Protein AF-A0A8S1QTD0-F1 (afdb_monomer_lite)

Sequence (166 aa):
MFLINQEKQFVWEEGTQMLRAIYWDISVKPSEQKTTTLQITFTNNQEIQYSRDGSILRVDLIEDISRKPEILTNLDQIQNLKWWGQYGKLNQKVGKWTATWNGATMKNVGGYYSNTGNKQGQWITLIENYWSQALRKEKQIYESNQPQSIITILFPDQFVVQIEMQ

Structure (mmCIF, N/CA/C/O backbone):
data_AF-A0A8S1QTD0-F1
#
_entry.id   AF-A0A8S1QTD0-F1
#
loop_
_atom_site.group_PDB
_atom_site.id
_atom_site.type_symbol
_atom_site.label_atom_id
_atom_site.label_alt_id
_atom_site.label_comp_id
_atom_site.label_asym_id
_atom_site.label_entity_id
_atom_site.label_seq_id
_atom_site.pdbx_PDB_ins_code
_atom_site.Cartn_x
_atom_site.Cartn_y
_atom_site.Cartn_z
_atom_site.occupancy
_atom_site.B_iso_or_equiv
_atom_site.auth_seq_id
_atom_site.auth_comp_id
_atom_site.auth_asym_id
_atom_site.auth_atom_id
_atom_site.pdbx_PDB_model_num
ATOM 1 N N . MET A 1 1 ? 9.501 9.536 40.632 1.00 42.47 1 MET A N 1
ATOM 2 C CA . MET A 1 1 ? 8.558 10.244 39.742 1.00 42.47 1 MET A CA 1
ATOM 3 C C . MET A 1 1 ? 8.936 9.855 38.323 1.00 42.47 1 MET A C 1
ATOM 5 O O . MET A 1 1 ? 9.969 10.302 37.848 1.00 42.47 1 MET A O 1
ATOM 9 N N . PHE A 1 2 ? 8.225 8.901 37.719 1.00 42.41 2 PHE A N 1
ATOM 10 C CA . PHE A 1 2 ? 8.541 8.426 36.370 1.00 42.41 2 PHE A CA 1
ATOM 11 C C . PHE A 1 2 ? 7.846 9.340 35.360 1.00 42.41 2 PHE A C 1
ATOM 13 O O . PHE A 1 2 ? 6.621 9.430 35.352 1.00 42.41 2 PHE A O 1
ATOM 20 N N . LEU A 1 3 ? 8.634 10.044 34.549 1.00 41.81 3 LEU A N 1
ATOM 21 C CA . LEU A 1 3 ? 8.145 10.744 33.366 1.00 41.81 3 LEU A CA 1
ATOM 22 C C . LEU A 1 3 ? 7.797 9.676 32.328 1.00 41.81 3 LEU A C 1
ATOM 24 O O . LEU A 1 3 ? 8.684 9.097 31.704 1.00 41.81 3 LEU A O 1
ATOM 28 N N . ILE A 1 4 ? 6.508 9.368 32.195 1.00 46.91 4 ILE A N 1
ATOM 29 C CA . ILE A 1 4 ? 6.013 8.564 31.079 1.00 46.91 4 ILE A CA 1
ATOM 30 C C . ILE A 1 4 ? 6.184 9.436 29.839 1.00 46.91 4 ILE A C 1
ATOM 32 O O . ILE A 1 4 ? 5.544 10.480 29.713 1.00 46.91 4 ILE A O 1
ATOM 36 N N . ASN A 1 5 ? 7.097 9.026 28.965 1.00 42.88 5 ASN A N 1
ATOM 37 C CA . ASN A 1 5 ? 7.291 9.623 27.655 1.00 42.88 5 ASN A CA 1
ATOM 38 C C . ASN A 1 5 ? 5.987 9.387 26.880 1.00 42.88 5 ASN A C 1
ATOM 40 O O . ASN A 1 5 ? 5.708 8.262 26.472 1.00 42.88 5 ASN A O 1
ATOM 44 N N . GLN A 1 6 ? 5.120 10.398 26.792 1.00 45.41 6 GLN A N 1
ATOM 45 C CA . GLN A 1 6 ? 3.903 10.286 25.999 1.00 45.41 6 GLN A CA 1
ATOM 46 C C . GLN A 1 6 ? 4.322 10.281 24.531 1.00 45.41 6 GLN A C 1
ATOM 48 O O . GLN A 1 6 ? 4.624 11.330 23.960 1.00 45.41 6 GLN A O 1
ATOM 53 N N . GLU A 1 7 ? 4.402 9.090 23.936 1.00 60.62 7 GLU A N 1
ATOM 54 C CA . GLU A 1 7 ? 4.538 8.954 22.492 1.00 60.62 7 GLU A CA 1
ATOM 55 C C . GLU A 1 7 ? 3.400 9.733 21.840 1.00 60.62 7 GLU A C 1
ATOM 57 O O . GLU A 1 7 ? 2.222 9.541 22.149 1.00 60.62 7 GLU A O 1
ATOM 62 N N . LYS A 1 8 ? 3.771 10.687 20.987 1.00 64.69 8 LYS A N 1
ATOM 63 C CA . LYS A 1 8 ? 2.824 11.565 20.316 1.00 64.69 8 LYS A CA 1
ATOM 64 C C . LYS A 1 8 ? 1.931 10.693 19.435 1.00 64.69 8 LYS A C 1
ATOM 66 O O . LYS A 1 8 ? 2.398 10.139 18.440 1.00 64.69 8 LYS A O 1
ATOM 71 N N . GLN A 1 9 ? 0.672 10.543 19.837 1.00 73.25 9 GLN A N 1
ATOM 72 C CA . GLN A 1 9 ? -0.317 9.769 19.098 1.00 73.25 9 GLN A CA 1
ATOM 73 C C . GLN A 1 9 ? -0.452 10.348 17.685 1.00 73.25 9 GLN A C 1
ATOM 75 O O . GLN A 1 9 ? -0.447 11.569 17.506 1.00 73.25 9 GLN A O 1
ATOM 80 N N . PHE A 1 10 ? -0.515 9.477 16.678 1.00 83.00 10 PHE A N 1
ATOM 81 C CA . PHE A 1 10 ? -0.732 9.915 15.305 1.00 83.00 10 PHE A CA 1
ATOM 82 C C . PHE A 1 10 ? -2.126 10.546 15.195 1.00 83.00 10 PHE A C 1
ATOM 84 O O . PHE A 1 10 ? -3.098 10.008 15.723 1.00 83.00 10 PHE A O 1
ATOM 91 N N . VAL A 1 11 ? -2.201 11.698 14.530 1.00 85.19 11 VAL A N 1
ATOM 92 C CA . VAL A 1 11 ? -3.448 12.411 14.256 1.00 85.19 11 VAL A CA 1
ATOM 93 C C . VAL A 1 11 ? -3.625 12.431 12.748 1.00 85.19 11 VAL A C 1
ATOM 95 O O . VAL A 1 11 ? -2.718 12.836 12.022 1.00 85.19 11 VAL A O 1
ATOM 98 N N . TRP A 1 12 ? -4.777 11.955 12.285 1.00 88.88 12 TRP A N 1
ATOM 99 C CA . TRP A 1 12 ? -5.133 12.024 10.877 1.00 88.88 12 TRP A CA 1
ATOM 100 C C . TRP A 1 12 ? -5.399 13.474 10.479 1.00 88.88 12 TRP A C 1
ATOM 102 O O . TRP A 1 12 ? -6.281 14.121 11.043 1.00 88.88 12 TRP A O 1
ATOM 112 N N . GLU A 1 13 ? -4.656 13.964 9.494 1.00 90.62 13 GLU A N 1
ATOM 113 C CA . GLU A 1 13 ? -4.814 15.305 8.941 1.00 90.62 13 GLU A CA 1
ATOM 114 C C . GLU A 1 13 ? -4.995 15.193 7.427 1.00 90.62 13 GLU A C 1
ATOM 116 O O . GLU A 1 13 ? -4.223 14.513 6.745 1.00 90.62 13 GLU A O 1
ATOM 121 N N . GLU A 1 14 ? -6.035 15.845 6.905 1.00 94.81 14 GLU A N 1
ATOM 122 C CA . GLU A 1 14 ? -6.227 15.972 5.463 1.00 94.81 14 GLU A CA 1
ATOM 123 C C . GLU A 1 14 ? -5.055 16.747 4.861 1.00 94.81 14 GLU A C 1
ATOM 125 O O . GLU A 1 14 ? -4.597 17.759 5.396 1.00 94.81 14 GLU A O 1
ATOM 130 N N . GLY A 1 15 ? -4.570 16.280 3.717 1.00 96.06 15 GLY A N 1
ATOM 131 C CA . GLY A 1 15 ? -3.466 16.946 3.059 1.00 96.06 15 GLY A CA 1
ATOM 132 C C . GLY A 1 15 ? -2.945 16.178 1.869 1.00 96.06 15 GLY A C 1
ATOM 133 O O . GLY A 1 15 ? -3.151 14.974 1.724 1.00 96.06 15 GLY A O 1
ATOM 134 N N . THR A 1 16 ? -2.243 16.900 1.006 1.00 96.94 16 THR A N 1
ATOM 135 C CA . THR A 1 16 ? -1.531 16.320 -0.126 1.00 96.94 16 THR A CA 1
ATOM 136 C C . THR A 1 16 ? -0.041 16.538 0.051 1.00 96.94 16 THR A C 1
ATOM 138 O O . THR A 1 16 ? 0.402 17.645 0.353 1.00 96.94 16 THR A O 1
ATOM 141 N N . GLN A 1 17 ? 0.735 15.484 -0.168 1.00 96.38 17 GLN A N 1
ATOM 142 C CA . GLN A 1 17 ? 2.189 15.528 -0.153 1.00 96.38 17 GLN A CA 1
ATOM 143 C C . GLN A 1 17 ? 2.765 14.858 -1.397 1.00 96.38 17 GLN A C 1
ATOM 145 O O . GLN A 1 17 ? 2.188 13.921 -1.949 1.00 96.38 17 GLN A O 1
ATOM 150 N N . MET A 1 18 ? 3.934 15.338 -1.812 1.00 97.25 18 MET A N 1
ATOM 151 C CA . MET A 1 18 ? 4.697 14.771 -2.917 1.00 97.25 18 MET A CA 1
ATOM 152 C C . MET A 1 18 ? 5.849 13.955 -2.350 1.00 97.25 18 MET A C 1
ATOM 154 O O . MET A 1 18 ? 6.697 14.495 -1.640 1.00 97.25 18 MET A O 1
ATOM 158 N N . LEU A 1 19 ? 5.893 12.665 -2.671 1.00 95.94 19 LEU A N 1
ATOM 159 C CA . LEU A 1 19 ? 6.961 11.767 -2.251 1.00 95.94 19 LEU A CA 1
ATOM 160 C C . LEU A 1 19 ? 7.765 11.274 -3.448 1.00 95.94 19 LEU A C 1
ATOM 162 O O . LEU A 1 19 ? 7.255 11.111 -4.557 1.00 95.94 19 LEU A O 1
ATOM 166 N N . ARG A 1 20 ? 9.044 10.996 -3.202 1.00 96.50 20 ARG A N 1
ATOM 167 C CA . ARG A 1 20 ? 9.871 10.257 -4.149 1.00 96.50 20 ARG A CA 1
ATOM 168 C C . ARG A 1 20 ? 9.445 8.793 -4.109 1.00 96.50 20 ARG A C 1
ATOM 170 O O . ARG A 1 20 ? 9.484 8.172 -3.052 1.00 96.50 20 ARG A O 1
ATOM 177 N N . ALA A 1 21 ? 9.081 8.259 -5.264 1.00 95.81 21 ALA A N 1
ATOM 178 C CA . ALA A 1 21 ? 8.766 6.853 -5.450 1.00 95.81 21 ALA A CA 1
ATOM 179 C C . ALA A 1 21 ? 9.775 6.192 -6.390 1.00 95.81 21 ALA A C 1
ATOM 181 O O . ALA A 1 21 ? 10.417 6.861 -7.206 1.00 95.81 21 ALA A O 1
ATOM 182 N N . ILE A 1 22 ? 9.903 4.874 -6.288 1.00 94.75 22 ILE A N 1
ATOM 183 C CA . ILE A 1 22 ? 10.706 4.049 -7.187 1.00 94.75 22 ILE A CA 1
ATOM 184 C C . ILE A 1 22 ? 9.814 3.234 -8.126 1.00 94.75 22 ILE A C 1
ATOM 186 O O . ILE A 1 22 ? 8.669 2.914 -7.802 1.00 94.75 22 ILE A O 1
ATOM 190 N N . TYR A 1 23 ? 10.354 2.878 -9.287 1.00 92.81 23 TYR A N 1
ATOM 191 C CA . TYR A 1 23 ? 9.774 1.895 -10.200 1.00 92.81 23 TYR A CA 1
ATOM 192 C C . TYR A 1 23 ? 10.870 1.249 -11.040 1.00 92.81 23 TYR A C 1
ATOM 194 O O . TYR A 1 23 ? 11.974 1.787 -11.148 1.00 92.81 23 TYR A O 1
ATOM 202 N N . TRP A 1 24 ? 10.561 0.113 -11.654 1.00 89.75 24 TRP A N 1
ATOM 203 C CA . TRP A 1 24 ? 11.480 -0.559 -12.564 1.00 89.75 24 TRP A CA 1
ATOM 204 C C . TRP A 1 24 ? 11.087 -0.300 -14.014 1.00 89.75 24 TRP A C 1
ATOM 206 O O . TRP A 1 24 ? 9.981 -0.617 -14.447 1.00 89.75 24 TRP A O 1
ATOM 216 N N . ASP A 1 25 ? 12.005 0.284 -14.776 1.00 89.62 25 ASP A N 1
ATOM 217 C CA . ASP A 1 25 ? 11.843 0.474 -16.208 1.00 89.62 25 ASP A CA 1
ATOM 218 C C . ASP A 1 25 ? 12.145 -0.838 -16.935 1.00 89.62 25 ASP A C 1
ATOM 220 O O . ASP A 1 25 ? 13.296 -1.252 -17.091 1.00 89.62 25 ASP A O 1
ATOM 224 N N . ILE A 1 26 ? 11.078 -1.505 -17.366 1.00 84.88 26 ILE A N 1
ATOM 225 C CA . ILE A 1 26 ? 11.143 -2.773 -18.097 1.00 84.88 26 ILE A CA 1
ATOM 226 C C . ILE A 1 26 ? 11.356 -2.593 -19.603 1.00 84.88 26 ILE A C 1
ATOM 228 O O . ILE A 1 26 ? 11.497 -3.589 -20.313 1.00 84.88 26 ILE A O 1
ATOM 232 N N . SER A 1 27 ? 11.366 -1.351 -20.101 1.00 88.88 27 SER A N 1
ATOM 233 C CA . SER A 1 27 ? 11.617 -1.064 -21.517 1.00 88.88 27 SER A CA 1
ATOM 234 C C . SER A 1 27 ? 13.103 -1.158 -21.879 1.00 88.88 27 SER A C 1
ATOM 236 O O . SER A 1 27 ? 13.442 -1.432 -23.031 1.00 88.88 27 SER A O 1
ATOM 238 N N . VAL A 1 28 ? 13.988 -1.001 -20.889 1.00 87.69 28 VAL A N 1
ATOM 239 C CA . VAL A 1 28 ? 15.445 -1.123 -21.029 1.00 87.69 28 VAL A CA 1
ATOM 240 C C . VAL A 1 28 ? 15.939 -2.519 -20.625 1.00 87.69 28 VAL A C 1
ATOM 242 O O . VAL A 1 28 ? 15.300 -3.227 -19.842 1.00 87.69 28 VAL A O 1
ATOM 245 N N . LYS A 1 29 ? 17.071 -2.954 -21.201 1.00 89.06 29 LYS A N 1
ATOM 246 C CA . LYS A 1 29 ? 17.695 -4.261 -20.926 1.00 89.06 29 LYS A CA 1
ATOM 247 C C . LYS A 1 29 ? 19.179 -4.083 -20.559 1.00 89.06 29 LYS A C 1
ATOM 249 O O . LYS A 1 29 ? 19.946 -3.699 -21.440 1.00 89.06 29 LYS A O 1
ATOM 254 N N . PRO A 1 30 ? 19.605 -4.426 -19.325 1.00 85.50 30 PRO A N 1
ATOM 255 C CA . PRO A 1 30 ? 18.780 -4.934 -18.220 1.00 85.50 30 PRO A CA 1
ATOM 256 C C . PRO A 1 30 ? 17.780 -3.879 -17.722 1.00 85.50 30 PRO A C 1
ATOM 258 O O . PRO A 1 30 ? 17.976 -2.695 -17.962 1.00 85.50 30 PRO A O 1
ATOM 261 N N . SER A 1 31 ? 16.709 -4.309 -17.050 1.00 85.25 31 SER A N 1
ATOM 262 C CA . SER A 1 31 ? 15.774 -3.374 -16.415 1.00 85.25 31 SER A CA 1
ATOM 263 C C . SER A 1 31 ? 16.491 -2.497 -15.396 1.00 85.25 31 SER A C 1
ATOM 265 O O . SER A 1 31 ? 17.371 -2.973 -14.675 1.00 85.25 31 SER A O 1
ATOM 267 N N . GLU A 1 32 ? 16.079 -1.238 -15.305 1.00 88.94 32 GLU A N 1
ATOM 268 C CA . GLU A 1 32 ? 16.715 -0.246 -14.440 1.00 88.94 32 GLU A CA 1
ATOM 269 C C . GLU A 1 32 ? 15.735 0.277 -13.395 1.00 88.94 32 GLU A C 1
ATOM 271 O O . GLU A 1 32 ? 14.580 0.572 -13.703 1.00 88.94 32 GLU A O 1
ATOM 276 N N . GLN A 1 33 ? 16.201 0.441 -12.157 1.00 91.50 33 GLN A N 1
ATOM 277 C CA . GLN A 1 33 ? 15.428 1.141 -11.140 1.00 91.50 33 GLN A CA 1
ATOM 278 C C . GLN A 1 33 ? 15.503 2.646 -11.406 1.00 91.50 33 GLN A C 1
ATOM 280 O O . GLN A 1 33 ? 16.583 3.234 -11.449 1.00 91.50 33 GLN A O 1
ATOM 285 N N . LYS A 1 34 ? 14.344 3.277 -11.551 1.00 94.50 34 LYS A N 1
ATOM 286 C CA . LYS A 1 34 ? 14.199 4.720 -11.721 1.00 94.50 34 LYS A CA 1
ATOM 287 C C . LYS A 1 34 ? 13.368 5.295 -10.589 1.00 94.50 34 LYS A C 1
ATOM 289 O O . LYS A 1 34 ? 12.692 4.578 -9.851 1.00 94.50 34 LYS A O 1
ATOM 294 N N . THR A 1 35 ? 13.418 6.616 -10.455 1.00 96.06 35 THR A N 1
ATOM 295 C CA . THR A 1 35 ? 12.587 7.335 -9.490 1.00 96.06 35 THR A CA 1
ATOM 296 C C . THR A 1 35 ? 11.615 8.266 -10.180 1.00 96.06 35 THR A C 1
ATOM 298 O O . THR A 1 35 ? 11.863 8.744 -11.285 1.00 96.06 35 THR A O 1
ATOM 301 N N . THR A 1 36 ? 10.501 8.520 -9.518 1.00 95.50 36 THR A N 1
ATOM 302 C CA . THR A 1 36 ? 9.452 9.429 -9.966 1.00 95.50 36 THR A CA 1
ATOM 303 C C . THR A 1 36 ? 8.855 10.149 -8.761 1.00 95.50 36 THR A C 1
ATOM 305 O O . THR A 1 36 ? 9.239 9.880 -7.619 1.00 95.50 36 THR A O 1
ATOM 308 N N . THR A 1 37 ? 7.930 11.064 -9.016 1.00 97.12 37 THR A N 1
ATOM 309 C CA . THR A 1 37 ? 7.184 11.755 -7.972 1.00 97.12 37 THR A CA 1
ATOM 310 C C . THR A 1 37 ? 5.787 11.165 -7.889 1.00 97.12 37 THR A C 1
ATOM 312 O O . THR A 1 37 ? 5.101 11.012 -8.897 1.00 97.12 37 THR A O 1
ATOM 315 N N . LEU A 1 38 ? 5.382 10.822 -6.674 1.00 97.56 38 LEU A N 1
ATOM 316 C CA . LEU A 1 38 ? 4.072 10.292 -6.349 1.00 97.56 38 LEU A CA 1
ATOM 317 C C . LEU A 1 38 ? 3.338 11.307 -5.482 1.00 97.56 38 LEU A C 1
ATOM 319 O O . LEU A 1 38 ? 3.887 11.793 -4.493 1.00 97.56 38 LEU A O 1
ATOM 323 N N . GLN A 1 39 ? 2.099 11.606 -5.844 1.00 98.25 39 GLN A N 1
ATOM 324 C CA . GLN A 1 39 ? 1.211 12.403 -5.020 1.00 98.25 39 GLN A CA 1
ATOM 325 C C . GLN A 1 39 ? 0.438 11.474 -4.084 1.00 98.25 39 GLN A C 1
ATOM 327 O O . GLN A 1 39 ? -0.186 10.509 -4.530 1.00 98.25 39 GLN A O 1
ATOM 332 N N . ILE A 1 40 ? 0.472 11.783 -2.791 1.00 97.62 40 ILE A N 1
ATOM 333 C CA . ILE A 1 40 ? -0.285 11.079 -1.760 1.00 97.62 40 ILE A CA 1
ATOM 334 C C . ILE A 1 40 ? -1.235 12.064 -1.105 1.00 97.62 40 ILE A C 1
ATOM 336 O O . ILE A 1 40 ? -0.793 13.081 -0.570 1.00 97.62 40 ILE A O 1
ATOM 340 N N . THR A 1 41 ? -2.522 11.743 -1.132 1.00 97.75 41 THR A N 1
ATOM 341 C CA . THR A 1 41 ? -3.579 12.565 -0.548 1.00 97.75 41 THR A CA 1
ATOM 342 C C . THR A 1 41 ? -4.276 11.788 0.565 1.00 97.75 41 THR A C 1
ATOM 344 O O . THR A 1 41 ? -4.827 10.717 0.320 1.00 97.75 41 THR A O 1
ATOM 347 N N . PHE A 1 42 ? -4.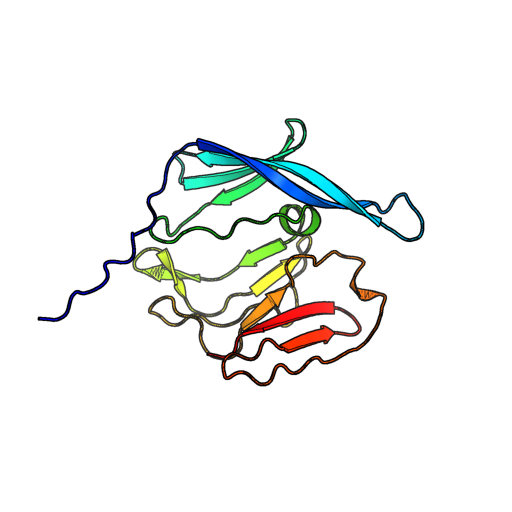247 12.333 1.779 1.00 96.50 42 PHE A N 1
ATOM 348 C CA . PHE A 1 42 ? -5.065 11.886 2.906 1.00 96.50 42 PHE A CA 1
ATOM 349 C C . PHE A 1 42 ? -6.399 12.615 2.831 1.00 96.50 42 PHE A C 1
ATOM 351 O O . PHE A 1 42 ? -6.404 13.843 2.763 1.00 96.50 42 PHE A O 1
ATOM 358 N N . THR A 1 43 ? -7.513 11.887 2.818 1.00 95.75 43 THR A N 1
ATOM 359 C CA . THR A 1 43 ? -8.853 12.474 2.660 1.00 95.75 43 THR A CA 1
ATOM 360 C C . THR A 1 43 ? -9.640 12.473 3.970 1.00 95.75 43 THR A C 1
ATOM 362 O O . THR A 1 43 ? -9.341 11.723 4.901 1.00 95.75 43 THR A O 1
ATOM 365 N N . ASN A 1 44 ? -10.716 13.261 4.027 1.00 93.38 44 ASN A N 1
ATOM 366 C CA . ASN A 1 44 ? -11.667 13.237 5.149 1.00 93.38 44 ASN A CA 1
ATOM 367 C C . ASN A 1 44 ? -12.439 11.913 5.279 1.00 93.38 44 ASN A C 1
ATOM 369 O O . ASN A 1 44 ? -12.997 11.630 6.337 1.00 93.38 44 ASN A O 1
ATOM 373 N N . ASN A 1 45 ? -12.425 11.075 4.239 1.00 93.06 45 ASN A N 1
ATOM 374 C CA . ASN A 1 45 ? -13.029 9.743 4.256 1.00 93.06 45 ASN A CA 1
ATOM 375 C C . ASN A 1 45 ? -12.089 8.675 4.838 1.00 93.06 45 ASN A C 1
ATOM 377 O O . ASN A 1 45 ? -12.368 7.489 4.702 1.00 93.06 45 ASN A O 1
ATOM 381 N N . GLN A 1 46 ? -10.983 9.082 5.475 1.00 92.50 46 GLN A N 1
ATOM 382 C CA . GLN A 1 46 ? -9.959 8.177 6.010 1.00 92.50 46 GLN A CA 1
ATOM 383 C C . GLN A 1 46 ? -9.309 7.333 4.908 1.00 92.50 46 GLN A C 1
ATOM 385 O O . GLN A 1 46 ? -8.937 6.181 5.118 1.00 92.50 46 GLN A O 1
ATOM 390 N N . GLU A 1 47 ? -9.172 7.907 3.712 1.00 95.75 47 GLU A N 1
ATOM 391 C CA . GLU A 1 47 ? -8.523 7.247 2.587 1.00 95.75 47 GLU A CA 1
ATOM 392 C C . GLU A 1 47 ? -7.127 7.813 2.346 1.00 95.75 47 GLU A C 1
ATOM 394 O O . GLU A 1 47 ? -6.892 9.016 2.487 1.00 95.75 47 GLU A O 1
ATOM 399 N N . ILE A 1 48 ? -6.224 6.951 1.890 1.00 97.00 48 ILE A N 1
ATOM 400 C CA . ILE A 1 48 ? -4.958 7.345 1.276 1.00 97.00 48 ILE A CA 1
ATOM 401 C C . ILE A 1 48 ? -5.077 7.112 -0.221 1.00 97.00 48 ILE A C 1
ATOM 403 O O . ILE A 1 48 ? -5.174 5.971 -0.677 1.00 97.00 48 ILE A O 1
ATOM 407 N N . GLN A 1 49 ? -5.050 8.195 -0.989 1.00 98.12 49 GLN A N 1
ATOM 408 C CA . GLN A 1 49 ? -5.062 8.150 -2.444 1.00 98.12 49 GLN A CA 1
ATOM 409 C C . GLN A 1 49 ? -3.647 8.339 -2.978 1.00 98.12 49 GLN A C 1
ATOM 411 O O . GLN A 1 49 ? -2.998 9.351 -2.720 1.00 98.12 49 GLN A O 1
ATOM 416 N N . TYR A 1 50 ? -3.186 7.366 -3.753 1.00 98.19 50 TYR A N 1
ATOM 417 C CA . TYR A 1 50 ? -1.914 7.407 -4.458 1.00 98.19 50 TYR A CA 1
ATOM 418 C C . TYR A 1 50 ? -2.191 7.779 -5.909 1.00 98.19 50 TYR A C 1
ATOM 420 O O . TYR A 1 50 ? -2.939 7.078 -6.594 1.00 98.19 50 TYR A O 1
ATOM 428 N N . SER A 1 51 ? -1.584 8.854 -6.402 1.00 97.62 51 SER A N 1
ATOM 429 C CA . SER A 1 51 ? -1.746 9.292 -7.787 1.00 97.62 51 SER A CA 1
ATOM 430 C C . SER A 1 51 ? -0.429 9.727 -8.417 1.00 97.62 51 SER A C 1
ATOM 432 O O . SER A 1 51 ? 0.510 10.155 -7.744 1.00 97.62 51 SER A O 1
ATOM 434 N N . ARG A 1 52 ? -0.349 9.578 -9.736 1.00 96.50 52 ARG A N 1
ATOM 435 C CA . ARG A 1 52 ? 0.799 9.970 -10.549 1.00 96.50 52 ARG A CA 1
ATOM 436 C C . ARG A 1 52 ? 0.292 10.545 -11.861 1.00 96.50 52 ARG A C 1
ATOM 438 O O . ARG A 1 52 ? -0.581 9.951 -12.487 1.00 96.50 52 ARG A O 1
ATOM 445 N N . ASP A 1 53 ? 0.839 11.691 -12.261 1.00 94.06 53 ASP A N 1
ATOM 446 C CA . ASP A 1 53 ? 0.497 12.361 -13.522 1.00 94.06 53 ASP A CA 1
ATOM 447 C C . ASP A 1 53 ? -1.032 12.560 -13.680 1.00 94.06 53 ASP A C 1
ATOM 449 O O . ASP A 1 53 ? -1.611 12.344 -14.742 1.00 94.06 53 ASP A O 1
ATOM 453 N N . GLY A 1 54 ? -1.709 12.903 -12.574 1.00 92.44 54 GLY A N 1
ATOM 454 C CA . GLY A 1 54 ? -3.165 13.094 -12.503 1.00 92.44 54 GLY A CA 1
ATOM 455 C C . GLY A 1 54 ? -4.006 11.810 -12.453 1.00 92.44 54 GLY A C 1
ATOM 456 O O . GLY A 1 54 ? -5.215 11.888 -12.256 1.00 92.44 54 GLY A O 1
ATOM 457 N N . SER A 1 55 ? -3.396 10.630 -12.592 1.00 96.25 55 SER A N 1
ATOM 458 C CA . SER A 1 55 ? -4.093 9.338 -12.552 1.00 96.25 55 SER A CA 1
ATOM 459 C C . SER A 1 55 ? -4.015 8.702 -11.167 1.00 96.25 55 SER A C 1
ATOM 461 O O . SER A 1 55 ? -2.926 8.555 -10.609 1.00 96.25 55 SER A O 1
ATOM 463 N N . ILE A 1 56 ? -5.156 8.281 -10.617 1.00 97.38 56 ILE A N 1
ATOM 464 C CA . ILE A 1 56 ? -5.207 7.523 -9.359 1.00 97.38 56 ILE A CA 1
ATOM 465 C C . ILE A 1 56 ? -4.723 6.095 -9.620 1.00 97.38 56 ILE A C 1
ATOM 467 O O . ILE A 1 56 ? -5.255 5.389 -10.473 1.00 97.38 56 ILE A O 1
ATOM 471 N N . LEU A 1 57 ? -3.711 5.675 -8.866 1.00 96.94 57 LEU A N 1
ATOM 472 C CA . LEU A 1 57 ? -3.130 4.336 -8.925 1.00 96.94 57 LEU A CA 1
ATOM 473 C C . LEU A 1 57 ? -3.747 3.399 -7.884 1.00 96.94 57 LEU A C 1
ATOM 475 O O . LEU A 1 57 ? -3.879 2.203 -8.134 1.00 96.94 57 LEU A O 1
ATOM 479 N N . ARG A 1 58 ? -4.089 3.934 -6.706 1.00 96.94 58 ARG A N 1
ATOM 480 C CA . ARG A 1 58 ? -4.602 3.168 -5.567 1.00 96.94 58 ARG A CA 1
ATOM 481 C C . ARG A 1 58 ? -5.332 4.069 -4.583 1.00 96.94 58 ARG A C 1
ATOM 483 O O . ARG A 1 58 ? -4.941 5.217 -4.393 1.00 96.94 58 ARG A O 1
ATOM 490 N N . VAL A 1 59 ? -6.341 3.506 -3.929 1.00 96.56 59 VAL A N 1
ATOM 491 C CA . VAL A 1 59 ? -7.029 4.103 -2.784 1.00 96.56 59 VAL A CA 1
ATOM 492 C C . VAL A 1 59 ? -7.071 3.061 -1.673 1.00 96.56 59 VAL A C 1
ATOM 494 O O . VAL A 1 59 ? -7.563 1.956 -1.902 1.00 96.56 59 VAL A O 1
ATOM 497 N N . ASP A 1 60 ? -6.537 3.403 -0.505 1.00 94.50 60 ASP A N 1
ATOM 498 C CA . ASP A 1 60 ? -6.597 2.570 0.698 1.00 94.50 60 ASP A CA 1
ATOM 499 C C . ASP A 1 60 ? -7.509 3.208 1.735 1.00 94.50 60 ASP A C 1
ATOM 501 O O . ASP A 1 60 ? -7.274 4.347 2.123 1.00 94.50 60 ASP A O 1
ATOM 505 N N . LEU A 1 61 ? -8.495 2.458 2.226 1.00 92.44 61 LEU A N 1
ATOM 506 C CA . LEU A 1 61 ? -9.282 2.842 3.395 1.00 92.44 61 LEU A CA 1
ATOM 507 C C . LEU A 1 61 ? -8.504 2.505 4.675 1.00 92.44 61 LEU A C 1
ATOM 509 O O . LEU A 1 61 ? -8.041 1.374 4.851 1.00 92.44 61 LEU A O 1
ATOM 513 N N . ILE A 1 62 ? -8.358 3.479 5.570 1.00 90.81 62 ILE A N 1
ATOM 514 C CA . ILE A 1 62 ? -7.622 3.347 6.827 1.00 90.81 62 ILE A CA 1
ATOM 515 C C . ILE A 1 62 ? -8.603 3.186 7.980 1.00 90.81 62 ILE A C 1
ATOM 517 O O . ILE A 1 62 ? -9.176 4.144 8.479 1.00 90.81 62 ILE A O 1
ATOM 521 N N . GLU A 1 63 ? -8.743 1.942 8.427 1.00 86.81 63 GLU A N 1
ATOM 522 C CA . GLU A 1 63 ? -9.668 1.567 9.502 1.00 86.81 63 GLU A CA 1
ATOM 523 C C . GLU A 1 63 ? -9.211 2.047 10.894 1.00 86.81 63 GLU A C 1
ATOM 525 O O . GLU A 1 63 ? -10.036 2.362 11.752 1.00 86.81 63 GLU A O 1
ATOM 530 N N . ASP A 1 64 ? -7.895 2.107 11.132 1.00 84.31 64 ASP A N 1
ATOM 531 C CA . ASP A 1 64 ? -7.295 2.548 12.398 1.00 84.31 64 ASP A CA 1
ATOM 532 C C . ASP A 1 64 ? -6.509 3.848 12.194 1.00 84.31 64 ASP A C 1
ATOM 534 O O . ASP A 1 64 ? -5.298 3.842 11.963 1.00 84.31 64 ASP A O 1
ATOM 538 N N . ILE A 1 65 ? -7.213 4.974 12.299 1.00 83.38 65 ILE A N 1
ATOM 539 C CA . ILE A 1 65 ? -6.632 6.320 12.194 1.00 83.38 65 ILE A CA 1
ATOM 540 C C . ILE A 1 65 ? -5.797 6.729 13.416 1.00 83.38 65 ILE A C 1
ATOM 542 O O . ILE A 1 65 ? -5.207 7.806 13.412 1.00 83.38 65 ILE A O 1
ATOM 546 N N . SER A 1 66 ? -5.752 5.910 14.476 1.00 81.06 66 SER A N 1
ATOM 547 C CA . SER A 1 66 ? -4.932 6.190 15.663 1.00 81.06 66 SER A CA 1
ATOM 548 C C . SER A 1 66 ? -3.466 5.794 15.468 1.00 81.06 66 SER A C 1
ATOM 550 O O . SER A 1 66 ? -2.584 6.250 16.203 1.00 81.06 66 SER A O 1
ATOM 552 N N . ARG A 1 67 ? -3.201 4.951 14.463 1.00 81.50 67 ARG A N 1
ATOM 553 C CA . ARG A 1 67 ? -1.868 4.504 14.069 1.00 81.50 67 ARG A CA 1
ATOM 554 C C . ARG A 1 67 ? -1.462 5.180 12.771 1.00 81.50 67 ARG A C 1
ATOM 556 O O . ARG A 1 67 ? -2.256 5.325 11.848 1.00 81.50 67 ARG A O 1
ATOM 563 N N . LYS A 1 68 ? -0.184 5.552 12.685 1.00 86.19 68 LYS A N 1
ATOM 564 C CA . LYS A 1 68 ? 0.381 6.073 11.442 1.00 86.19 68 LYS A CA 1
ATOM 565 C C . LYS A 1 68 ? 0.269 4.991 10.357 1.00 86.19 68 LYS A C 1
ATOM 567 O O . LYS A 1 68 ? 0.806 3.899 10.565 1.00 86.19 68 LYS A O 1
ATOM 572 N N . PRO A 1 69 ? -0.395 5.266 9.224 1.00 88.69 69 PRO A N 1
ATOM 573 C CA . PRO A 1 69 ? -0.510 4.291 8.155 1.00 88.69 69 PRO A CA 1
ATOM 574 C C . PRO A 1 69 ? 0.849 4.044 7.495 1.00 88.69 69 PRO A C 1
ATOM 576 O O . PRO A 1 69 ? 1.711 4.927 7.433 1.00 88.69 69 PRO A O 1
ATOM 579 N N . GLU A 1 70 ? 1.029 2.830 6.986 1.00 87.44 70 GLU A N 1
ATOM 580 C CA . GLU A 1 70 ? 2.177 2.482 6.156 1.00 87.44 70 GLU A CA 1
ATOM 581 C C . GLU A 1 70 ? 2.016 3.135 4.781 1.00 87.44 70 GLU A C 1
ATOM 583 O O . GLU A 1 70 ? 0.990 2.970 4.121 1.00 87.44 70 GLU A O 1
ATOM 588 N N . ILE A 1 71 ? 3.030 3.890 4.365 1.00 92.88 71 ILE A N 1
ATOM 589 C CA . ILE A 1 71 ? 3.040 4.588 3.083 1.00 92.88 71 ILE A CA 1
ATOM 590 C C . ILE A 1 71 ? 3.952 3.838 2.125 1.00 92.88 71 ILE A C 1
ATOM 592 O O . ILE A 1 71 ? 5.150 3.715 2.374 1.00 92.88 71 ILE A O 1
ATOM 596 N N . LEU A 1 72 ? 3.390 3.375 1.011 1.00 93.56 72 LEU A N 1
ATOM 597 C CA . LEU A 1 72 ? 4.158 2.713 -0.036 1.00 93.56 72 LEU A CA 1
ATOM 598 C C . LEU A 1 72 ? 4.842 3.742 -0.943 1.00 93.56 72 LEU A C 1
ATOM 600 O O . LEU A 1 72 ? 4.226 4.709 -1.390 1.00 93.56 72 LEU A O 1
ATOM 604 N N . THR A 1 73 ? 6.113 3.499 -1.256 1.00 94.06 73 THR A N 1
ATOM 605 C CA . THR A 1 73 ? 6.946 4.333 -2.145 1.00 94.06 73 THR A CA 1
ATOM 606 C C . THR A 1 73 ? 7.392 3.579 -3.400 1.00 94.06 73 THR A C 1
ATOM 608 O O . THR A 1 73 ? 8.096 4.126 -4.245 1.00 94.06 73 THR A O 1
ATOM 611 N N . ASN A 1 74 ? 6.962 2.330 -3.570 1.0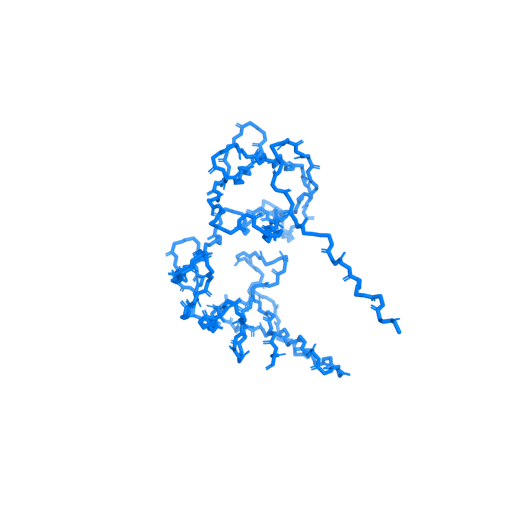0 93.81 74 ASN A N 1
ATOM 612 C CA . ASN A 1 74 ? 7.271 1.498 -4.725 1.00 93.81 74 ASN A CA 1
ATOM 613 C C . ASN A 1 74 ? 6.036 1.348 -5.621 1.00 93.81 74 ASN A C 1
ATOM 615 O O . ASN A 1 74 ? 5.017 0.809 -5.186 1.00 93.81 74 ASN A O 1
ATOM 619 N N . LEU A 1 75 ? 6.120 1.813 -6.874 1.00 94.06 75 LEU A N 1
ATOM 620 C CA . LEU A 1 75 ? 4.980 1.817 -7.799 1.00 94.06 75 LEU A CA 1
ATOM 621 C C . LEU A 1 75 ? 4.436 0.418 -8.100 1.00 94.06 75 LEU A C 1
ATOM 623 O O . LEU A 1 75 ? 3.218 0.254 -8.165 1.00 94.06 75 LEU A O 1
ATOM 627 N N . ASP A 1 76 ? 5.301 -0.591 -8.224 1.00 91.81 76 ASP A N 1
ATOM 628 C CA . ASP A 1 76 ? 4.865 -1.972 -8.440 1.00 91.81 76 ASP A CA 1
ATOM 629 C C . ASP A 1 76 ? 4.021 -2.463 -7.258 1.00 91.81 76 ASP A C 1
ATOM 631 O O . ASP A 1 76 ? 2.965 -3.066 -7.454 1.00 91.81 76 ASP A O 1
ATOM 635 N N . GLN A 1 77 ? 4.446 -2.172 -6.025 1.00 92.81 77 GLN A N 1
ATOM 636 C CA . GLN A 1 77 ? 3.688 -2.541 -4.829 1.00 92.81 77 GLN A CA 1
ATOM 637 C C . GLN A 1 77 ? 2.383 -1.757 -4.721 1.00 92.81 77 GLN A C 1
ATOM 639 O O . GLN A 1 77 ? 1.342 -2.351 -4.447 1.00 92.81 77 GLN A O 1
ATOM 644 N N . ILE A 1 78 ? 2.409 -0.447 -4.981 1.00 95.50 78 ILE A N 1
ATOM 645 C CA . ILE A 1 78 ? 1.207 0.396 -4.972 1.00 95.50 78 ILE A CA 1
ATOM 646 C C . ILE A 1 78 ? 0.148 -0.192 -5.905 1.00 95.50 78 ILE A C 1
ATOM 648 O O . ILE A 1 78 ? -1.005 -0.312 -5.510 1.00 95.50 78 ILE A O 1
ATOM 652 N N . GLN A 1 79 ? 0.528 -0.616 -7.108 1.00 94.25 79 GLN A N 1
ATOM 653 C CA . GLN A 1 79 ? -0.423 -1.125 -8.095 1.00 94.25 79 GLN A CA 1
ATOM 654 C C . GLN A 1 79 ? -0.893 -2.557 -7.811 1.00 94.25 79 GLN A C 1
ATOM 656 O O . GLN A 1 79 ? -2.040 -2.895 -8.102 1.00 94.25 79 GLN A O 1
ATOM 661 N N . ASN A 1 80 ? -0.027 -3.412 -7.257 1.00 92.44 80 ASN A N 1
ATOM 662 C CA . ASN A 1 80 ? -0.265 -4.857 -7.261 1.00 92.44 80 ASN A CA 1
ATOM 663 C C . ASN A 1 80 ? -0.488 -5.477 -5.879 1.00 92.44 80 ASN A C 1
ATOM 665 O O . ASN A 1 80 ? -1.166 -6.503 -5.801 1.00 92.44 80 ASN A O 1
ATOM 669 N N . LEU A 1 81 ? 0.069 -4.905 -4.809 1.00 92.62 81 LEU A N 1
ATOM 670 C CA . LEU A 1 81 ? 0.026 -5.485 -3.466 1.00 92.62 81 LEU A CA 1
ATOM 671 C C . LEU A 1 81 ? -1.268 -5.109 -2.745 1.00 92.62 81 LEU A C 1
ATOM 673 O O . LEU A 1 81 ? -1.535 -3.931 -2.529 1.00 92.62 81 LEU A O 1
ATOM 677 N N . LYS A 1 82 ? -2.031 -6.093 -2.268 1.00 93.38 82 LYS A N 1
ATOM 678 C CA . LYS A 1 82 ? -3.158 -5.861 -1.346 1.00 93.38 82 LYS A CA 1
ATOM 679 C C . LYS A 1 82 ? -3.084 -6.798 -0.153 1.00 93.38 82 LYS A C 1
ATOM 681 O O . LYS A 1 82 ? -2.697 -7.953 -0.308 1.00 93.38 82 LYS A O 1
ATOM 686 N N . TRP A 1 83 ? -3.478 -6.305 1.015 1.00 92.06 83 TRP A N 1
ATOM 687 C CA . TRP A 1 83 ? -3.544 -7.078 2.251 1.00 92.06 83 TRP A CA 1
ATOM 688 C C . TRP A 1 83 ? -4.987 -7.451 2.575 1.00 92.06 83 TRP A C 1
ATOM 690 O O . TRP A 1 83 ? -5.887 -6.628 2.445 1.00 92.06 83 TRP A O 1
ATOM 700 N N . TRP A 1 84 ? -5.183 -8.680 3.038 1.00 93.31 84 TRP A N 1
ATOM 701 C CA . TRP A 1 84 ? -6.481 -9.230 3.407 1.00 93.31 84 TRP A CA 1
ATOM 702 C C . TRP A 1 84 ? -6.396 -9.888 4.772 1.00 93.31 84 TRP A C 1
ATOM 704 O O . TRP A 1 84 ? -5.482 -10.672 5.030 1.00 93.31 84 TRP A O 1
ATOM 714 N N . GLY A 1 85 ? -7.378 -9.617 5.620 1.00 93.56 85 GLY A N 1
ATOM 715 C CA . GLY A 1 85 ? -7.498 -10.228 6.931 1.00 93.56 85 GLY A CA 1
ATOM 716 C C . GLY A 1 85 ? -8.755 -9.753 7.636 1.00 93.56 85 GLY A C 1
ATOM 717 O O . GLY A 1 85 ? -9.665 -9.209 7.011 1.00 93.56 85 GLY A O 1
ATOM 718 N N . GLN A 1 86 ? -8.814 -10.001 8.937 1.00 91.69 86 GLN A N 1
ATOM 719 C CA . GLN A 1 86 ? -9.973 -9.666 9.752 1.00 91.69 86 GLN A CA 1
ATOM 720 C C . GLN A 1 86 ? -9.674 -8.469 10.645 1.00 91.69 86 GLN A C 1
ATOM 722 O O . GLN A 1 86 ? -8.554 -8.298 11.138 1.00 91.69 86 GLN A O 1
ATOM 727 N N . TYR A 1 87 ? -10.710 -7.672 10.875 1.00 90.75 87 TYR A N 1
ATOM 728 C CA . TYR A 1 87 ? -10.718 -6.598 11.853 1.00 90.75 87 TYR A CA 1
ATOM 729 C C . TYR A 1 87 ? -11.575 -7.008 13.050 1.00 90.75 87 TYR A C 1
ATOM 731 O O . TYR A 1 87 ? -12.647 -7.595 12.898 1.00 90.75 87 TYR A O 1
ATOM 739 N N . GLY A 1 88 ? -11.051 -6.762 14.247 1.00 88.31 88 GLY A N 1
ATOM 740 C CA . GLY A 1 88 ? -11.716 -7.023 15.514 1.00 88.31 88 GLY A CA 1
ATOM 741 C C . GLY A 1 88 ? -12.481 -5.802 16.018 1.00 88.31 88 GLY A C 1
ATOM 742 O O . GLY A 1 88 ? -12.853 -4.906 15.264 1.00 88.31 88 GLY A O 1
ATOM 743 N N . LYS A 1 89 ? -12.696 -5.749 17.336 1.00 85.56 89 LYS A N 1
ATOM 744 C CA . LYS A 1 89 ? -13.238 -4.549 17.991 1.00 85.56 89 LYS A CA 1
ATOM 745 C C . LYS A 1 89 ? -12.293 -3.367 17.763 1.00 85.56 89 LYS A C 1
ATOM 747 O O . LYS A 1 89 ? -11.092 -3.577 17.655 1.00 85.56 89 LYS A O 1
ATOM 752 N N . LEU A 1 90 ? -12.833 -2.148 17.720 1.00 84.31 90 LEU A N 1
ATOM 753 C CA . LEU A 1 90 ? -12.046 -0.916 17.558 1.00 84.31 90 LEU A CA 1
ATOM 754 C C . LEU A 1 90 ? -11.134 -0.918 16.314 1.00 84.31 90 LEU A C 1
ATOM 756 O O . LEU A 1 90 ? -10.066 -0.320 16.346 1.00 84.31 90 LEU A O 1
ATOM 760 N N . ASN A 1 91 ? -11.527 -1.611 15.238 1.00 84.94 91 ASN A N 1
ATOM 761 C CA . ASN A 1 91 ? -10.801 -1.630 13.964 1.00 84.94 91 ASN A CA 1
ATOM 762 C C . ASN A 1 91 ? -9.337 -2.108 14.045 1.00 84.94 91 ASN A C 1
ATOM 764 O O . ASN A 1 91 ? -8.529 -1.850 13.153 1.00 84.94 91 ASN A O 1
ATOM 768 N N . GLN A 1 92 ? -8.982 -2.875 15.078 1.00 87.25 92 GLN A N 1
ATOM 769 C CA . GLN A 1 92 ? -7.663 -3.498 15.156 1.00 87.25 92 GLN A CA 1
ATOM 770 C C . GLN A 1 92 ? -7.585 -4.746 14.271 1.00 87.25 92 GLN A C 1
ATOM 772 O O . GLN A 1 92 ? -8.519 -5.548 14.217 1.00 87.25 92 GLN A O 1
ATOM 777 N N . LYS A 1 93 ? -6.450 -4.949 13.600 1.00 89.50 93 LYS A N 1
ATOM 778 C CA . LYS A 1 93 ? -6.186 -6.173 12.830 1.00 89.50 93 LYS A CA 1
ATOM 779 C C . LYS A 1 93 ? -6.157 -7.385 13.767 1.00 89.50 93 LYS A C 1
ATOM 781 O O . LYS A 1 93 ? -5.484 -7.339 14.790 1.00 89.50 93 LYS A O 1
ATOM 786 N N . VAL A 1 94 ? -6.853 -8.467 13.427 1.00 93.81 94 VAL A N 1
ATOM 787 C CA . VAL A 1 94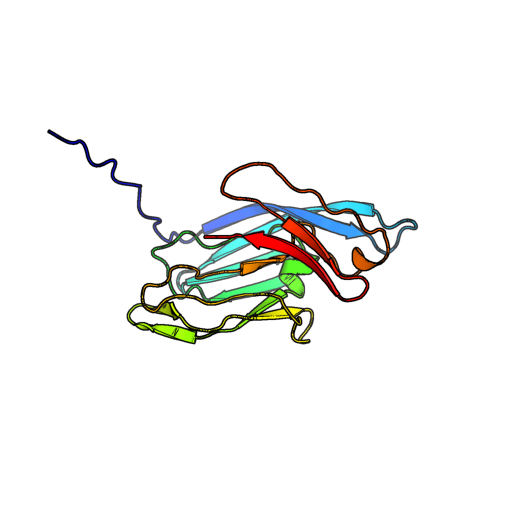 ? -6.887 -9.717 14.209 1.00 93.81 94 VAL A CA 1
ATOM 788 C C . VAL A 1 94 ? -6.787 -10.941 13.300 1.00 93.81 94 VAL A C 1
ATOM 790 O O . VAL A 1 94 ? -7.099 -10.876 12.109 1.00 93.81 94 VAL A O 1
ATOM 793 N N . GLY A 1 95 ? -6.368 -12.073 13.865 1.00 94.44 95 GLY A N 1
ATOM 794 C CA . GLY A 1 95 ? -6.370 -13.360 13.176 1.00 94.44 95 GLY A CA 1
ATOM 795 C C . GLY A 1 95 ? -5.374 -13.426 12.019 1.00 94.44 95 GLY A C 1
ATOM 796 O O . GLY A 1 95 ? -4.344 -12.754 12.028 1.00 94.44 95 GLY A O 1
ATOM 797 N N . LYS A 1 96 ? -5.664 -14.270 11.025 1.00 94.19 96 LYS A N 1
ATOM 798 C CA . LYS A 1 96 ? -4.777 -14.484 9.876 1.00 94.19 96 LYS A CA 1
ATOM 799 C C . LYS A 1 96 ? -4.872 -13.331 8.884 1.00 94.19 96 LYS A C 1
ATOM 801 O O . LYS A 1 96 ? -5.964 -12.951 8.470 1.00 94.19 96 LYS A O 1
ATOM 806 N N . TRP A 1 97 ? -3.717 -12.865 8.437 1.00 93.44 97 TRP A N 1
ATOM 807 C CA . TRP A 1 97 ? -3.573 -11.885 7.373 1.00 93.44 97 TRP A CA 1
ATOM 808 C C . TRP A 1 97 ? -2.684 -12.435 6.269 1.00 93.44 97 TRP A C 1
ATOM 810 O O . TRP A 1 97 ? -1.694 -13.119 6.527 1.00 93.44 97 TRP A O 1
ATOM 820 N N . THR A 1 98 ? -3.051 -12.138 5.031 1.00 93.69 98 THR A N 1
ATOM 821 C CA . THR A 1 98 ? -2.366 -12.602 3.821 1.00 93.69 98 THR A CA 1
ATOM 822 C C . THR A 1 98 ? -2.283 -11.479 2.800 1.00 93.69 98 THR A C 1
ATOM 824 O O . THR A 1 98 ? -3.038 -10.510 2.883 1.00 93.69 98 THR A O 1
ATOM 827 N N . ALA A 1 99 ? -1.380 -11.609 1.835 1.00 91.06 99 ALA A N 1
ATOM 828 C CA . ALA A 1 99 ? -1.252 -10.656 0.743 1.00 91.06 99 ALA A CA 1
ATOM 829 C C . ALA A 1 99 ? -1.679 -11.262 -0.600 1.00 91.06 99 ALA A C 1
ATOM 831 O O . ALA A 1 99 ? -1.567 -12.468 -0.832 1.00 91.06 99 ALA A O 1
ATOM 832 N N . THR A 1 100 ? -2.140 -10.410 -1.509 1.00 91.56 100 THR A N 1
ATOM 833 C CA . THR A 1 100 ? -2.304 -10.719 -2.932 1.00 91.56 100 THR A CA 1
ATOM 834 C C . THR A 1 100 ? -1.396 -9.825 -3.761 1.00 91.56 100 THR A C 1
ATOM 836 O O . THR A 1 100 ? -1.282 -8.638 -3.457 1.00 91.56 100 THR A O 1
ATOM 839 N N . TRP A 1 101 ? -0.827 -10.372 -4.832 1.00 89.75 101 TRP A N 1
ATOM 840 C CA . TRP A 1 101 ? -0.084 -9.640 -5.851 1.00 89.75 101 TRP A CA 1
ATOM 841 C C . TRP A 1 101 ? -0.803 -9.763 -7.190 1.00 89.75 101 TRP A C 1
ATOM 843 O O . TRP A 1 101 ? -0.983 -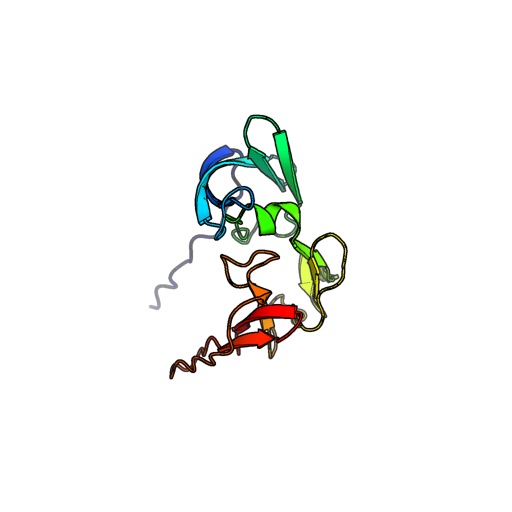10.875 -7.684 1.00 89.75 101 TRP A O 1
ATOM 853 N N . ASN A 1 102 ? -1.227 -8.640 -7.771 1.00 89.50 102 ASN A N 1
ATOM 854 C CA . ASN A 1 102 ? -1.987 -8.616 -9.027 1.00 89.50 102 ASN A CA 1
ATOM 855 C C . ASN A 1 102 ? -3.202 -9.576 -8.989 1.00 89.50 102 ASN A C 1
ATOM 857 O O . ASN A 1 102 ? -3.421 -10.394 -9.878 1.00 89.50 102 ASN A O 1
ATOM 861 N N . GLY A 1 103 ? -3.935 -9.553 -7.871 1.00 89.31 103 GLY A N 1
ATOM 862 C CA . GLY A 1 103 ? -5.100 -10.413 -7.627 1.00 89.31 103 GLY A CA 1
ATOM 863 C C . GLY A 1 103 ? -4.793 -11.864 -7.231 1.00 89.31 103 GLY A C 1
ATOM 864 O O . GLY A 1 103 ? -5.682 -12.540 -6.719 1.00 89.31 103 GLY A O 1
ATOM 865 N N . ALA A 1 104 ? -3.559 -12.349 -7.386 1.00 88.69 104 ALA A N 1
ATOM 866 C CA . ALA A 1 104 ? -3.180 -13.704 -6.987 1.00 88.69 104 ALA A CA 1
ATOM 867 C C . ALA A 1 104 ? -2.733 -13.753 -5.520 1.00 88.69 104 ALA A C 1
ATOM 869 O O . ALA A 1 104 ? -1.890 -12.965 -5.095 1.00 88.69 104 ALA A O 1
ATOM 870 N N . THR A 1 105 ? -3.257 -14.697 -4.734 1.00 89.00 105 THR A N 1
ATOM 871 C CA . THR A 1 105 ? -2.821 -14.899 -3.343 1.00 89.00 105 THR A CA 1
ATOM 872 C C . THR A 1 105 ? -1.354 -15.308 -3.285 1.00 89.00 105 THR A C 1
ATOM 874 O O . THR A 1 105 ? -0.933 -16.289 -3.899 1.00 89.00 105 THR A O 1
ATOM 877 N N . MET A 1 106 ? -0.580 -14.576 -2.493 1.00 85.31 106 MET A N 1
ATOM 878 C CA . MET A 1 106 ? 0.829 -14.845 -2.261 1.00 85.31 106 MET A CA 1
ATOM 879 C C . MET A 1 106 ? 0.954 -15.920 -1.184 1.00 85.31 106 MET A C 1
ATOM 881 O O . MET A 1 106 ? 0.590 -15.711 -0.024 1.00 85.31 106 MET A O 1
ATOM 885 N N . LYS A 1 107 ? 1.456 -17.098 -1.563 1.00 81.56 107 LYS A N 1
ATOM 886 C CA . LYS A 1 107 ? 1.710 -18.170 -0.597 1.00 81.56 107 LYS A CA 1
ATOM 887 C C . LYS A 1 107 ? 2.797 -17.714 0.375 1.00 81.56 107 LYS A C 1
ATOM 889 O O . LYS A 1 107 ? 3.794 -17.132 -0.038 1.00 81.56 107 LYS A O 1
ATOM 894 N N . ASN A 1 108 ? 2.594 -18.002 1.656 1.00 81.06 108 ASN A N 1
ATOM 895 C CA . ASN A 1 108 ? 3.535 -17.704 2.737 1.00 81.06 108 ASN A CA 1
ATOM 896 C C . ASN A 1 108 ? 3.805 -16.210 2.989 1.00 81.06 108 ASN A C 1
ATOM 898 O O . ASN A 1 108 ? 4.726 -15.916 3.727 1.00 81.06 108 ASN A O 1
ATOM 902 N N . VAL A 1 109 ? 3.037 -15.267 2.435 1.00 85.88 109 VAL A N 1
ATOM 903 C CA . VAL A 1 109 ? 3.154 -13.842 2.801 1.00 85.88 109 VAL A CA 1
ATOM 904 C C . VAL A 1 109 ? 2.045 -13.475 3.782 1.00 85.88 109 VAL A C 1
ATOM 906 O O . VAL A 1 109 ? 0.875 -13.796 3.559 1.00 85.88 109 VAL A O 1
ATOM 909 N N . GLY A 1 110 ? 2.425 -12.794 4.860 1.00 88.56 110 GLY A N 1
ATOM 910 C CA . GLY A 1 110 ? 1.575 -12.416 5.979 1.00 88.56 110 GLY A CA 1
ATOM 911 C C . GLY A 1 110 ? 1.904 -13.152 7.269 1.00 88.56 110 GLY A C 1
ATOM 912 O O . GLY A 1 110 ? 3.036 -13.577 7.486 1.00 88.56 110 GLY A O 1
ATOM 913 N N . GLY A 1 111 ? 0.917 -13.255 8.149 1.00 90.25 111 GLY A N 1
ATOM 914 C CA . GLY A 1 111 ? 1.091 -13.796 9.491 1.00 90.25 111 GLY A CA 1
ATOM 915 C C . GLY A 1 111 ? -0.192 -13.693 10.304 1.00 90.25 111 GLY A C 1
ATOM 916 O O . GLY A 1 111 ? -1.288 -13.596 9.743 1.00 90.25 111 GLY A O 1
ATOM 917 N N . TYR A 1 112 ? -0.063 -13.733 11.627 1.00 90.31 112 TYR A N 1
ATOM 918 C CA . TYR A 1 112 ? -1.198 -13.662 12.544 1.00 90.31 112 TYR A CA 1
ATOM 919 C C . TYR A 1 112 ? -1.118 -12.426 13.435 1.00 90.31 112 TYR A C 1
ATOM 921 O O . TYR A 1 112 ? -0.044 -12.057 13.898 1.00 90.31 112 TYR A O 1
ATOM 929 N N . TYR A 1 113 ? -2.261 -11.789 13.671 1.00 89.19 113 TYR A N 1
ATOM 930 C CA . TYR A 1 113 ? -2.431 -10.782 14.710 1.00 89.19 113 TYR A CA 1
ATOM 931 C C . TYR A 1 113 ? -3.179 -11.376 15.907 1.00 89.19 113 TYR A C 1
ATOM 933 O O . TYR A 1 113 ? -4.134 -12.142 15.745 1.00 89.19 113 TYR A O 1
ATOM 941 N N . SER A 1 114 ? -2.786 -10.966 17.110 1.00 89.38 114 SER A N 1
ATOM 942 C CA . SER A 1 114 ? -3.508 -11.238 18.349 1.00 89.38 114 SER A CA 1
ATOM 943 C C . SER A 1 114 ? -4.853 -10.507 18.373 1.00 89.38 114 SER A C 1
ATOM 945 O O . SER A 1 114 ? -5.081 -9.543 17.641 1.00 89.38 114 SER A O 1
ATOM 947 N N . ASN A 1 115 ? -5.718 -10.877 19.320 1.00 88.50 115 ASN A N 1
ATOM 948 C CA . ASN A 1 115 ? -6.969 -10.153 19.575 1.00 88.50 115 ASN A CA 1
ATOM 949 C C . ASN A 1 115 ? -6.759 -8.702 20.046 1.00 88.50 115 ASN A C 1
ATOM 951 O O . ASN A 1 115 ? -7.720 -7.938 20.076 1.00 88.50 115 ASN A O 1
ATOM 955 N N . THR A 1 116 ? -5.531 -8.321 20.413 1.00 85.12 116 THR A N 1
ATOM 956 C CA . THR A 1 116 ? -5.147 -6.960 20.823 1.00 85.12 116 THR A CA 1
ATOM 957 C C . THR A 1 116 ? -4.449 -6.174 19.708 1.00 85.12 116 THR A C 1
ATOM 959 O O . THR A 1 116 ? -3.956 -5.080 19.963 1.00 85.12 116 THR A O 1
ATOM 962 N N . GLY A 1 117 ? -4.367 -6.708 18.483 1.00 84.38 117 GLY A N 1
ATOM 963 C CA . GLY A 1 117 ? -3.782 -5.995 17.342 1.00 84.38 117 GLY A CA 1
ATOM 964 C C . GLY A 1 117 ? -2.255 -6.025 17.254 1.00 84.38 117 GLY A C 1
ATOM 965 O O . GLY A 1 117 ? -1.677 -5.206 16.534 1.00 84.38 117 GLY A O 1
ATOM 966 N N . ASN A 1 118 ? -1.604 -6.951 17.965 1.00 86.56 118 ASN A N 1
ATOM 967 C CA . ASN A 1 118 ? -0.154 -7.161 17.908 1.00 86.56 118 ASN A CA 1
ATOM 968 C C . ASN A 1 118 ? 0.167 -8.319 16.961 1.00 86.56 118 ASN A C 1
ATOM 970 O O . ASN A 1 118 ? -0.578 -9.297 16.938 1.00 86.56 118 ASN A O 1
ATOM 974 N N . LYS A 1 119 ? 1.253 -8.229 16.185 1.00 87.75 119 LYS A N 1
ATOM 975 C CA . LYS A 1 119 ? 1.717 -9.365 15.371 1.00 87.75 119 LYS A CA 1
ATOM 976 C C . LYS A 1 119 ? 2.076 -10.538 16.300 1.00 87.75 119 LYS A C 1
ATOM 978 O O . LYS A 1 119 ? 2.444 -10.342 17.454 1.00 87.75 119 LYS A O 1
ATOM 983 N N . GLN A 1 120 ? 1.898 -11.764 15.824 1.00 84.62 120 GLN A N 1
ATOM 984 C CA . GLN A 1 120 ? 2.180 -12.989 16.567 1.00 84.62 120 GLN A CA 1
ATOM 985 C C . GLN A 1 120 ? 3.011 -13.944 15.722 1.00 84.62 120 GLN A C 1
ATOM 987 O O . GLN A 1 120 ? 2.653 -14.246 14.580 1.00 84.62 120 GLN A O 1
ATOM 992 N N . GLY A 1 121 ? 4.071 -14.477 16.329 1.00 84.06 121 GLY A N 1
ATOM 993 C CA . GLY A 1 121 ? 4.945 -15.456 15.699 1.00 84.06 121 GLY A CA 1
ATOM 994 C C . GLY A 1 121 ? 5.627 -14.897 14.454 1.00 84.06 121 GLY A C 1
ATOM 995 O O . GLY A 1 121 ? 6.071 -13.752 14.431 1.00 84.06 121 GLY A O 1
ATOM 996 N N . GLN A 1 122 ? 5.715 -15.729 13.419 1.00 80.44 122 GLN A N 1
ATOM 997 C CA . GLN A 1 122 ? 6.385 -15.371 12.179 1.00 80.44 122 GLN A CA 1
ATOM 998 C C . GLN A 1 122 ? 5.499 -14.471 11.315 1.00 80.44 122 GLN A C 1
ATOM 1000 O O . GLN A 1 122 ? 4.398 -14.862 10.915 1.00 80.44 122 GLN A O 1
ATOM 1005 N N . TRP A 1 123 ? 6.016 -13.292 10.972 1.00 82.31 123 TRP A N 1
ATOM 1006 C CA . TRP A 1 123 ? 5.395 -12.410 9.995 1.00 82.31 123 TRP A CA 1
ATOM 1007 C C . TRP A 1 123 ? 6.278 -12.269 8.764 1.00 82.31 123 TRP A C 1
ATOM 1009 O O . TRP A 1 123 ? 7.433 -11.871 8.874 1.00 82.31 123 TRP A O 1
ATOM 1019 N N . ILE A 1 124 ? 5.726 -12.577 7.595 1.00 83.25 124 ILE A N 1
ATOM 1020 C CA . ILE A 1 124 ? 6.440 -12.548 6.322 1.00 83.25 124 ILE A CA 1
ATOM 1021 C C . ILE A 1 124 ? 5.953 -11.335 5.520 1.00 83.25 124 ILE A C 1
ATOM 1023 O O . ILE A 1 124 ? 4.802 -11.301 5.081 1.00 83.25 124 ILE A O 1
ATOM 1027 N N . THR A 1 125 ? 6.803 -10.327 5.335 1.00 82.56 125 THR A N 1
ATOM 1028 C CA . THR A 1 125 ? 6.533 -9.131 4.516 1.00 82.56 125 THR A CA 1
ATOM 1029 C C . THR A 1 125 ? 7.280 -9.193 3.195 1.00 82.56 125 THR A C 1
ATOM 1031 O O . THR A 1 125 ? 8.227 -9.951 3.055 1.00 82.56 125 THR A O 1
ATOM 1034 N N . LEU A 1 126 ? 6.885 -8.384 2.214 1.00 81.56 126 LEU A N 1
ATOM 1035 C CA . LEU A 1 126 ? 7.745 -8.105 1.064 1.00 81.56 126 LEU A CA 1
ATOM 1036 C C . LEU A 1 126 ? 8.832 -7.104 1.459 1.00 81.56 126 LEU A C 1
ATOM 1038 O O . LEU A 1 126 ? 8.574 -6.215 2.268 1.00 81.56 126 LEU A O 1
ATOM 1042 N N . ILE A 1 127 ? 10.014 -7.196 0.846 1.00 80.75 127 ILE A N 1
ATOM 1043 C CA . ILE A 1 127 ? 10.991 -6.100 0.939 1.00 80.75 127 ILE A CA 1
ATOM 1044 C C . ILE A 1 127 ? 10.426 -4.832 0.286 1.00 80.75 127 ILE A C 1
ATOM 1046 O O . ILE A 1 127 ? 9.669 -4.916 -0.684 1.00 80.75 127 ILE A O 1
ATOM 1050 N N . GLU A 1 128 ? 10.836 -3.661 0.769 1.00 76.25 128 GLU A N 1
ATOM 1051 C CA . GLU A 1 128 ? 10.356 -2.348 0.296 1.00 76.25 128 GLU A CA 1
ATOM 1052 C C . GLU A 1 128 ? 10.447 -2.201 -1.238 1.00 76.25 128 GLU A C 1
ATOM 1054 O O . GLU A 1 128 ? 9.520 -1.751 -1.911 1.00 76.25 128 GLU A O 1
ATOM 1059 N N . ASN A 1 129 ? 11.528 -2.711 -1.831 1.00 80.00 129 ASN A N 1
ATOM 1060 C CA . ASN A 1 129 ? 11.801 -2.571 -3.263 1.00 80.00 129 ASN A CA 1
ATOM 1061 C C . ASN A 1 129 ? 11.380 -3.792 -4.099 1.00 80.00 129 ASN A C 1
ATOM 1063 O O . ASN A 1 129 ? 11.872 -3.974 -5.217 1.00 80.00 129 ASN A O 1
ATOM 1067 N N . TYR A 1 130 ? 10.490 -4.643 -3.574 1.00 83.25 130 TYR A N 1
ATOM 1068 C CA . TYR A 1 130 ? 10.015 -5.815 -4.306 1.00 83.25 130 TYR A CA 1
ATOM 1069 C C . TYR A 1 130 ? 9.288 -5.404 -5.595 1.00 83.25 130 TYR A C 1
ATOM 1071 O O . TYR A 1 130 ? 8.443 -4.509 -5.592 1.00 83.25 130 TYR A O 1
ATOM 1079 N N . TRP A 1 131 ? 9.592 -6.098 -6.688 1.00 79.94 131 TRP A N 1
ATOM 1080 C CA . TRP A 1 131 ? 8.927 -5.949 -7.978 1.00 79.94 131 TRP A CA 1
ATOM 1081 C C . TRP A 1 131 ? 8.847 -7.304 -8.677 1.00 79.94 131 TRP A C 1
ATOM 1083 O O . TRP A 1 131 ? 9.618 -8.221 -8.382 1.00 79.94 131 TRP A O 1
ATOM 1093 N N . SER A 1 132 ? 7.913 -7.437 -9.616 1.00 73.50 132 SER A N 1
ATOM 1094 C CA . SER A 1 132 ? 7.511 -8.738 -10.173 1.00 73.50 132 SER A CA 1
ATOM 1095 C C . SER A 1 132 ? 8.637 -9.530 -10.862 1.00 73.50 132 SER A C 1
ATOM 1097 O O . SER A 1 132 ? 8.580 -10.758 -10.892 1.00 73.50 132 SER A O 1
ATOM 1099 N N . GLN A 1 133 ? 9.684 -8.870 -11.375 1.00 70.50 133 GLN A N 1
ATOM 1100 C CA . GLN A 1 133 ? 10.819 -9.549 -12.022 1.00 70.50 133 GLN A CA 1
ATOM 1101 C C . GLN A 1 133 ? 12.060 -9.700 -11.126 1.00 70.50 133 GLN A C 1
ATOM 1103 O O . GLN A 1 133 ? 13.039 -10.315 -11.558 1.00 70.50 133 GLN A O 1
ATOM 1108 N N . ALA A 1 134 ? 12.020 -9.229 -9.869 1.00 64.81 134 ALA A N 1
ATOM 1109 C CA . ALA A 1 134 ? 13.096 -9.441 -8.887 1.00 64.81 134 ALA A CA 1
ATOM 1110 C C . ALA A 1 134 ? 13.431 -10.928 -8.683 1.00 64.81 134 ALA A C 1
ATOM 1112 O O . ALA A 1 134 ? 14.543 -11.275 -8.302 1.00 64.81 134 ALA A O 1
ATOM 1113 N N . LEU A 1 135 ? 12.473 -11.810 -8.976 1.00 53.12 135 LEU A N 1
ATOM 1114 C CA . LEU A 1 135 ? 12.549 -13.256 -8.774 1.00 53.12 135 LEU A CA 1
ATOM 1115 C C . LEU A 1 135 ? 13.605 -13.973 -9.613 1.00 53.12 135 LEU A C 1
ATOM 1117 O O . LEU A 1 135 ? 13.912 -15.128 -9.343 1.00 53.12 135 LEU A O 1
ATOM 1121 N N . ARG A 1 136 ? 14.161 -13.330 -10.644 1.00 44.94 136 ARG A N 1
ATOM 1122 C CA . ARG A 1 136 ? 15.038 -14.028 -11.592 1.00 44.94 136 ARG A CA 1
ATOM 1123 C C . ARG A 1 136 ? 16.504 -14.130 -11.191 1.00 44.94 136 ARG A C 1
ATOM 1125 O O . ARG A 1 136 ? 17.254 -14.753 -11.940 1.00 44.94 136 ARG A O 1
ATOM 1132 N N . LYS A 1 137 ? 16.944 -13.550 -10.072 1.00 38.03 137 LYS A N 1
ATOM 1133 C CA . LYS A 1 137 ? 18.364 -13.596 -9.699 1.00 38.03 137 LYS A CA 1
ATOM 1134 C C . LYS A 1 137 ? 18.580 -13.872 -8.213 1.00 38.03 137 LYS A C 1
ATOM 1136 O O . LYS A 1 137 ? 18.325 -13.026 -7.370 1.00 38.03 137 LYS A O 1
ATOM 1141 N N . GLU A 1 138 ? 19.173 -15.043 -7.992 1.00 33.62 138 GLU A N 1
ATOM 1142 C CA . GLU A 1 138 ? 20.019 -15.425 -6.860 1.00 33.62 138 GLU A CA 1
ATOM 1143 C C . GLU A 1 138 ? 19.382 -15.749 -5.505 1.00 33.62 138 GLU A C 1
ATOM 1145 O O . GLU A 1 138 ? 18.327 -15.270 -5.121 1.00 33.62 138 GLU A O 1
ATOM 1150 N N . LYS A 1 139 ? 20.075 -16.657 -4.809 1.00 31.75 139 LYS A N 1
ATOM 1151 C CA . LYS A 1 139 ? 19.797 -17.228 -3.493 1.00 31.75 139 LYS A CA 1
ATOM 1152 C C . LYS A 1 139 ? 20.915 -16.746 -2.571 1.00 31.75 139 LYS A C 1
ATOM 1154 O O . LYS A 1 139 ? 22.032 -17.242 -2.686 1.00 31.75 139 LYS A O 1
ATOM 1159 N N . GLN A 1 140 ? 20.635 -15.820 -1.662 1.00 32.16 140 GLN A N 1
ATOM 1160 C CA . GLN A 1 140 ? 21.534 -15.461 -0.567 1.00 32.16 140 GLN A CA 1
ATOM 1161 C C . GLN A 1 140 ? 20.709 -15.279 0.708 1.00 32.16 140 GLN A C 1
ATOM 1163 O O . GLN A 1 140 ? 19.730 -14.538 0.724 1.00 32.16 140 GLN A O 1
ATOM 1168 N N . ILE A 1 141 ? 21.084 -16.024 1.748 1.00 37.97 141 ILE A N 1
ATOM 1169 C CA . ILE A 1 141 ? 20.534 -15.911 3.099 1.00 37.97 141 ILE A CA 1
ATOM 1170 C C . ILE A 1 141 ? 21.459 -14.948 3.842 1.00 37.97 141 ILE A C 1
ATOM 1172 O O . ILE A 1 141 ? 22.653 -15.222 3.954 1.00 37.97 141 ILE A O 1
ATOM 1176 N N . TYR A 1 142 ? 20.921 -13.833 4.330 1.00 37.62 142 TYR A N 1
ATOM 1177 C CA . TYR A 1 142 ? 21.624 -12.950 5.257 1.00 37.62 142 TYR A CA 1
ATOM 1178 C C . TYR A 1 142 ? 21.014 -13.133 6.646 1.00 37.62 142 TYR A C 1
ATOM 1180 O O . TYR A 1 142 ? 19.865 -12.761 6.872 1.00 37.62 142 TYR A O 1
ATOM 1188 N N . GLU A 1 143 ? 21.775 -13.723 7.565 1.00 37.22 143 GLU A N 1
ATOM 1189 C CA . GLU A 1 143 ? 21.438 -13.763 8.987 1.00 37.22 143 GLU A CA 1
ATOM 1190 C C . GLU A 1 143 ? 22.085 -12.553 9.670 1.00 37.22 143 GLU A C 1
ATOM 1192 O O . GLU A 1 143 ? 23.308 -12.426 9.720 1.00 37.22 143 GLU A O 1
ATOM 1197 N N . SER A 1 144 ? 21.266 -11.629 10.173 1.00 39.78 144 SER A N 1
ATOM 1198 C CA . SER A 1 144 ? 21.733 -10.550 11.047 1.00 39.78 144 SER A CA 1
ATOM 1199 C C . SER A 1 144 ? 21.657 -11.013 12.504 1.00 39.78 144 SER A C 1
ATOM 1201 O O . SER A 1 144 ? 20.574 -11.325 13.001 1.00 39.78 144 SER A O 1
ATOM 1203 N N . ASN A 1 145 ? 22.803 -11.047 13.193 1.00 36.44 145 ASN A N 1
ATOM 1204 C CA . ASN A 1 145 ? 22.945 -11.417 14.609 1.00 36.44 145 ASN A CA 1
ATOM 1205 C C . ASN A 1 145 ? 22.439 -10.310 15.558 1.00 36.44 145 ASN A C 1
ATOM 1207 O O . ASN A 1 145 ? 23.206 -9.740 16.335 1.00 36.44 145 ASN A O 1
ATOM 1211 N N . GLN A 1 146 ? 21.147 -9.992 15.502 1.00 38.53 146 GLN A N 1
ATOM 1212 C CA . GLN A 1 146 ? 20.464 -9.144 16.483 1.00 38.53 146 GLN A CA 1
ATOM 1213 C C . GLN A 1 146 ? 19.153 -9.817 16.923 1.00 38.53 146 GLN A C 1
ATOM 1215 O O . GLN A 1 146 ? 18.547 -10.535 16.128 1.00 38.53 146 GLN A O 1
ATOM 1220 N N . PRO A 1 147 ? 18.680 -9.593 18.166 1.00 39.31 147 PRO A N 1
ATOM 1221 C CA . PRO A 1 147 ? 17.507 -10.270 18.739 1.00 39.31 147 PRO A CA 1
ATOM 1222 C C . PRO A 1 147 ? 16.166 -9.946 18.044 1.00 39.31 147 PRO A C 1
ATOM 1224 O O . PRO A 1 147 ? 15.140 -10.500 18.417 1.00 39.31 147 PRO A O 1
ATOM 1227 N N . GLN A 1 148 ? 16.183 -9.094 17.014 1.00 44.44 148 GLN A N 1
ATOM 1228 C CA . GLN A 1 148 ? 15.109 -8.852 16.047 1.00 44.44 148 GLN A CA 1
ATOM 1229 C C . GLN A 1 148 ? 15.645 -9.177 14.643 1.00 44.44 148 GLN A C 1
ATOM 1231 O O . GLN A 1 148 ? 15.968 -8.285 13.858 1.00 44.44 148 GLN A O 1
ATOM 1236 N N . SER A 1 149 ? 15.873 -10.453 14.349 1.00 45.50 149 SER A N 1
ATOM 1237 C CA . SER A 1 149 ? 16.505 -10.853 13.092 1.00 45.50 149 SER A CA 1
ATOM 1238 C C . SER A 1 149 ? 15.534 -10.707 11.921 1.00 45.50 149 SER A C 1
ATOM 1240 O O . SER A 1 149 ? 14.512 -11.384 11.842 1.00 45.50 149 SER A O 1
ATOM 1242 N N . ILE A 1 150 ? 15.887 -9.819 10.991 1.00 47.78 150 ILE A N 1
ATOM 1243 C CA . ILE A 1 150 ? 15.305 -9.759 9.651 1.00 47.78 150 ILE A CA 1
ATOM 1244 C C . ILE A 1 150 ? 15.933 -10.890 8.843 1.00 47.78 150 ILE A C 1
ATOM 1246 O O . ILE A 1 150 ? 17.123 -10.837 8.536 1.00 47.78 150 ILE A O 1
ATOM 1250 N N . ILE A 1 151 ? 15.149 -11.914 8.509 1.00 51.44 151 ILE A N 1
ATOM 1251 C CA . ILE A 1 151 ? 15.583 -12.941 7.555 1.00 51.44 151 ILE A CA 1
ATOM 1252 C C . ILE A 1 151 ? 15.016 -12.566 6.195 1.00 51.44 151 ILE A C 1
ATOM 1254 O O . ILE A 1 151 ? 13.799 -12.602 5.996 1.00 51.44 151 ILE A O 1
ATOM 1258 N N . THR A 1 152 ? 15.899 -12.226 5.259 1.00 51.56 152 THR A N 1
AT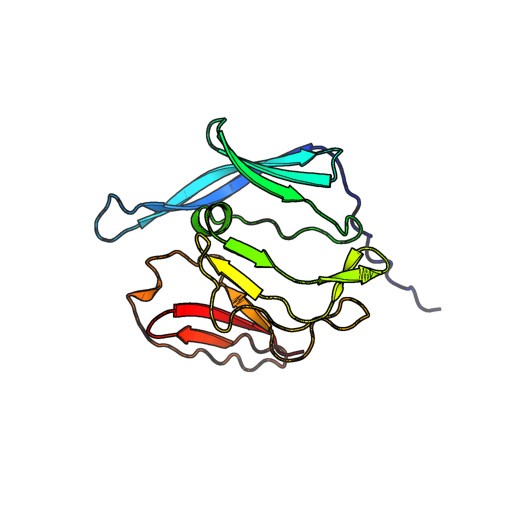OM 1259 C CA . THR A 1 152 ? 15.516 -12.075 3.857 1.00 51.56 152 THR A CA 1
ATOM 1260 C C . THR A 1 152 ? 15.495 -13.453 3.206 1.00 51.56 152 THR A C 1
ATOM 1262 O O . THR A 1 152 ? 16.551 -14.052 3.001 1.00 51.56 152 THR A O 1
ATOM 1265 N N . ILE A 1 153 ? 14.309 -13.980 2.894 1.00 53.62 153 ILE A N 1
ATOM 1266 C CA . ILE A 1 153 ? 14.171 -15.253 2.173 1.00 53.62 153 ILE A CA 1
ATOM 1267 C C . ILE A 1 153 ? 13.844 -14.973 0.710 1.00 53.62 153 ILE A C 1
ATOM 1269 O O . ILE A 1 153 ? 12.895 -14.260 0.386 1.00 53.62 15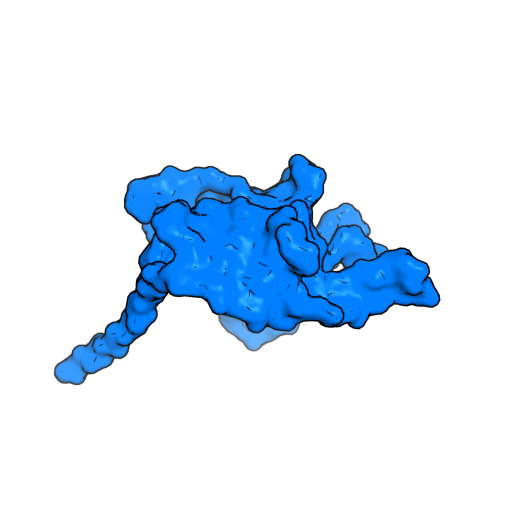3 ILE A O 1
ATOM 1273 N N . LEU A 1 154 ? 14.637 -15.579 -0.171 1.00 52.19 154 LEU A N 1
ATOM 1274 C CA . LEU A 1 154 ? 14.410 -15.623 -1.610 1.00 52.19 154 LEU A CA 1
ATOM 1275 C C . LEU A 1 154 ? 13.760 -16.968 -1.923 1.00 52.19 154 LEU A C 1
ATOM 1277 O O . LEU A 1 154 ? 14.426 -18.005 -1.912 1.00 52.19 154 LEU A O 1
ATOM 1281 N N . PHE A 1 155 ? 12.446 -16.975 -2.149 1.00 50.72 155 PHE A N 1
ATOM 1282 C CA . PHE A 1 155 ? 11.792 -18.185 -2.641 1.00 50.72 155 PHE A CA 1
ATOM 1283 C C . PHE A 1 155 ? 12.131 -18.352 -4.127 1.00 50.72 155 PHE A C 1
ATOM 1285 O O . PHE A 1 155 ? 11.883 -17.403 -4.874 1.00 50.72 155 PHE A O 1
ATOM 1292 N N . PRO A 1 156 ? 12.630 -19.528 -4.567 1.00 41.53 156 PRO A N 1
ATOM 1293 C CA . PRO A 1 156 ? 13.054 -19.774 -5.951 1.00 41.53 156 PRO A CA 1
ATOM 1294 C C . PRO A 1 156 ? 12.002 -19.404 -7.003 1.00 41.53 156 PRO A C 1
ATOM 1296 O O . PRO A 1 156 ? 12.356 -19.060 -8.126 1.00 41.53 156 PRO A O 1
ATOM 1299 N N . ASP A 1 157 ? 10.725 -19.400 -6.605 1.00 43.78 157 ASP A N 1
ATOM 1300 C CA . ASP A 1 157 ? 9.606 -19.209 -7.519 1.00 43.78 157 ASP A CA 1
ATOM 1301 C C . ASP A 1 157 ? 8.615 -18.123 -7.079 1.00 43.78 157 ASP A C 1
ATOM 1303 O O . ASP A 1 157 ? 7.603 -17.951 -7.757 1.00 43.78 157 ASP A O 1
ATOM 1307 N N . GLN A 1 158 ? 8.803 -17.451 -5.929 1.00 53.72 158 GLN A N 1
ATOM 1308 C CA . GLN A 1 158 ? 7.684 -16.707 -5.326 1.00 53.72 158 GLN A CA 1
ATOM 1309 C C . GLN A 1 158 ? 7.981 -15.271 -4.895 1.00 53.72 158 GLN A C 1
ATOM 1311 O O . GLN A 1 158 ? 7.441 -14.394 -5.550 1.00 53.72 158 GLN A O 1
ATOM 1316 N N . PHE A 1 159 ? 8.793 -14.942 -3.885 1.00 51.31 159 PHE A N 1
ATOM 1317 C CA . PHE A 1 159 ? 8.947 -13.541 -3.432 1.00 51.31 159 PHE A CA 1
ATOM 1318 C C . PHE A 1 159 ? 10.295 -13.319 -2.730 1.00 51.31 159 PHE A C 1
ATOM 1320 O O . PHE A 1 159 ? 10.880 -14.276 -2.220 1.00 51.31 159 PHE A O 1
ATOM 1327 N N . VAL A 1 160 ? 10.766 -12.065 -2.690 1.00 54.69 160 VAL A N 1
ATOM 1328 C CA . VAL A 1 160 ? 11.780 -11.634 -1.714 1.00 54.69 160 VAL A CA 1
ATOM 1329 C C . VAL A 1 160 ? 11.031 -11.131 -0.495 1.00 54.69 160 VAL A C 1
ATOM 1331 O O . VAL A 1 160 ? 10.289 -10.148 -0.593 1.00 54.69 160 VAL A O 1
ATOM 1334 N N . VAL A 1 161 ? 11.192 -11.824 0.625 1.00 56.31 161 VAL A N 1
ATOM 1335 C CA . VAL A 1 161 ? 10.439 -11.530 1.840 1.00 56.31 161 VAL A CA 1
ATOM 1336 C C . VAL A 1 161 ? 11.346 -11.207 3.008 1.00 56.31 161 VAL A C 1
ATOM 1338 O O . VAL A 1 161 ? 12.433 -11.761 3.092 1.00 56.31 161 VAL A O 1
ATOM 1341 N N . GLN A 1 162 ? 10.879 -10.360 3.916 1.00 59.47 162 GLN A N 1
ATOM 1342 C CA . GLN A 1 162 ? 11.491 -10.106 5.212 1.00 59.47 162 GLN A CA 1
ATOM 1343 C C . GLN A 1 162 ? 10.663 -10.797 6.298 1.00 59.47 162 GLN A C 1
ATOM 1345 O O . GLN A 1 162 ? 9.436 -10.706 6.315 1.00 59.47 162 GLN A O 1
ATOM 1350 N N . ILE A 1 163 ? 11.338 -11.516 7.193 1.00 58.53 163 ILE A N 1
ATOM 1351 C CA . ILE A 1 163 ? 10.712 -12.129 8.364 1.00 58.53 163 ILE A CA 1
ATOM 1352 C C . ILE A 1 163 ? 10.945 -11.248 9.580 1.00 58.53 163 ILE A C 1
ATOM 1354 O O . ILE A 1 163 ? 12.088 -10.934 9.893 1.00 58.53 163 ILE A O 1
ATOM 1358 N N . GLU A 1 164 ? 9.872 -10.911 10.287 1.00 59.31 164 GLU A N 1
ATOM 1359 C CA . GLU A 1 164 ? 9.938 -10.364 11.642 1.00 59.31 164 GLU A CA 1
ATOM 1360 C C . GLU A 1 164 ? 9.590 -11.474 12.643 1.00 59.31 164 GLU A C 1
ATOM 1362 O O . GLU A 1 164 ? 8.539 -12.112 12.522 1.00 59.31 164 GLU A O 1
ATOM 1367 N N . MET A 1 165 ? 10.476 -11.709 13.617 1.00 53.22 165 MET A N 1
ATOM 1368 C CA . MET A 1 165 ? 10.229 -12.589 14.765 1.00 53.22 165 MET A CA 1
ATOM 1369 C C . MET A 1 165 ? 9.972 -11.726 16.006 1.00 53.22 165 MET A C 1
ATOM 1371 O O . MET A 1 165 ? 10.796 -10.868 16.328 1.00 53.22 165 MET A O 1
ATOM 1375 N N . GLN A 1 166 ? 8.819 -11.926 16.652 1.00 54.62 166 GLN A N 1
ATOM 1376 C CA . GLN A 1 166 ? 8.409 -11.246 17.890 1.00 54.62 166 GLN A CA 1
ATOM 1377 C C . GLN A 1 166 ? 8.374 -12.202 19.077 1.00 54.62 166 GLN A C 1
ATOM 1379 O O . GLN A 1 166 ? 7.951 -13.364 18.875 1.00 54.62 166 GLN A O 1
#

pLDDT: mean 79.46, std 19.64, range [31.75, 98.25]

Secondary structure (DSSP, 8-state):
--------------EEEEEEEEEEESSSSS-EEEEEEEEEEE-TTSEEEEEETTEEEEEEE-S-TTSPPP---BHHHHHHEEEEEEE-GGG-EEEEEEEEETTEEEEEEEEEE-TTS-EEEEEEEE-TT--TTGGGS--------SSS--EEEE-TTS-EEEEEE-

Radius of gyration: 17.75 Å; chains: 1; bounding box: 36×37×61 Å

Foldseek 3Di:
DDDDPPDDFQAQDWDKDKDKAWEWQVVDVVIDIDIDIWIWTQDPQQWTWIDDPNHTQDIDRDQQRRDDDDDARYSQCSNFKDKDADAAPSRAGAAWMFITGNNHTAPPAAAGAHNVNHGDAKHKAADSHWHDPPLPDDADWDFDPDPQTFTQGRDNPGGGITIGGD

Organism: Paramecium primaurelia (NCBI:txid5886)